Protein AF-A0A2K3M3D6-F1 (afdb_monomer_lite)

Organism: Trifolium pratense (NCBI:txid57577)

pLDDT: mean 94.28, std 6.93, range [53.56, 98.62]

Radius of gyration: 17.88 Å; chains: 1; bounding box: 56×27×47 Å

Foldseek 3Di:
DVVVPDDDDDPPPPPDCALQPVAPQRNDNPVVVVVVCVVCVVVVPDDPPPDGDHDDPDVVVVVVVVLVVPFDPPDPDGDDDDDDPPDDD

Secondary structure (DSSP, 8-state):
-GGGG-----TTTT-SS-S-TTSSSTTS-HHHHHHHHHHHHHHTSS--TT------SSHHHHHHHHHHHHS-TT-SSPPP---PSS---

InterPro domains:
  IPR006948 Alliinase, C-terminal [PF04864] (2-89)
  IPR015421 Pyridoxal phosphate-dependent transferase, major domain [G3DSA:3.40.640.10] (16-89)
  IPR015424 Pyridoxal phosphate-dependent transferase [SSF53383] (3-89)

Structure (mmCIF, N/CA/C/O backbone):
data_AF-A0A2K3M3D6-F1
#
_entry.id   AF-A0A2K3M3D6-F1
#
loop_
_atom_site.group_PDB
_atom_site.id
_atom_site.type_symbol
_atom_site.label_atom_id
_atom_site.label_alt_id
_atom_site.label_comp_id
_atom_site.label_asym_id
_atom_site.label_entity_id
_atom_site.label_seq_id
_atom_site.pdbx_PDB_ins_code
_atom_site.Cartn_x
_atom_site.Cartn_y
_atom_site.Cartn_z
_atom_site.occupancy
_atom_site.B_iso_or_equiv
_atom_site.auth_seq_id
_atom_site.auth_comp_id
_atom_site.auth_asym_id
_atom_site.auth_atom_id
_atom_site.pdbx_PDB_model_num
ATOM 1 N N . MET A 1 1 ? -30.257 4.250 6.576 1.00 53.56 1 MET A N 1
ATOM 2 C CA . MET A 1 1 ? -29.053 3.776 5.848 1.00 53.56 1 MET A CA 1
ATOM 3 C C . MET A 1 1 ? -27.81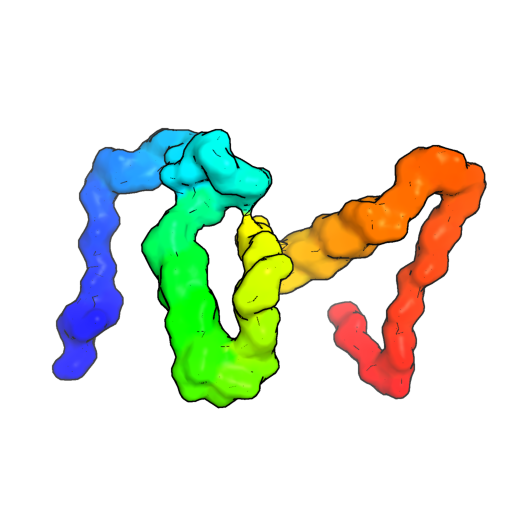2 4.624 6.154 1.00 53.56 1 MET A C 1
ATOM 5 O O . MET A 1 1 ? -26.726 4.093 5.989 1.00 53.56 1 MET A O 1
ATOM 9 N N . GLY A 1 2 ? -27.952 5.869 6.645 1.00 62.19 2 GLY A N 1
ATOM 10 C CA . GLY A 1 2 ? -26.823 6.764 6.960 1.00 62.19 2 GLY A CA 1
ATOM 11 C C . GLY A 1 2 ? -25.948 6.367 8.158 1.00 62.19 2 GLY A C 1
ATOM 12 O O . GLY A 1 2 ? -24.750 6.599 8.110 1.00 62.19 2 GLY A O 1
ATOM 13 N N . ASP A 1 3 ? -26.490 5.689 9.177 1.00 72.75 3 ASP A N 1
ATOM 14 C CA . ASP A 1 3 ? -25.711 5.397 10.400 1.00 72.75 3 ASP A CA 1
ATOM 15 C C . ASP A 1 3 ? -24.695 4.253 10.251 1.00 72.75 3 ASP A C 1
ATOM 17 O O . ASP A 1 3 ? -23.809 4.092 11.086 1.00 72.75 3 ASP A O 1
ATOM 21 N N . LYS A 1 4 ? -24.799 3.439 9.190 1.00 80.19 4 LYS A N 1
ATOM 22 C CA . LYS A 1 4 ? -23.950 2.246 9.002 1.00 80.19 4 LYS A CA 1
ATOM 23 C C . LYS A 1 4 ? -22.483 2.575 8.700 1.00 80.19 4 LYS A C 1
ATOM 25 O O . LYS A 1 4 ? -21.648 1.681 8.770 1.00 80.19 4 LYS A O 1
ATOM 30 N N . THR A 1 5 ? -22.183 3.822 8.342 1.00 86.81 5 THR A N 1
ATOM 31 C CA . THR A 1 5 ? -20.831 4.302 8.014 1.00 86.81 5 THR A CA 1
ATOM 32 C C . THR A 1 5 ? -20.353 5.394 8.965 1.00 86.81 5 THR A C 1
ATOM 34 O O . THR A 1 5 ? -19.353 6.051 8.689 1.00 86.81 5 THR A O 1
ATOM 37 N N . THR A 1 6 ? -21.066 5.625 10.070 1.00 93.00 6 THR A N 1
ATOM 38 C CA . THR A 1 6 ? -20.629 6.572 11.095 1.00 93.00 6 THR A CA 1
ATOM 39 C C . THR A 1 6 ? -19.412 6.006 11.817 1.00 93.00 6 THR A C 1
ATOM 41 O O . THR A 1 6 ? -19.454 4.894 12.339 1.00 93.00 6 THR A O 1
ATOM 44 N N . ILE A 1 7 ? -18.332 6.785 11.862 1.00 91.19 7 ILE A N 1
ATOM 45 C CA . ILE A 1 7 ? -17.104 6.440 12.580 1.00 91.19 7 ILE A CA 1
ATOM 46 C C . ILE A 1 7 ? -16.938 7.428 13.733 1.00 91.19 7 ILE A C 1
ATOM 48 O O . ILE A 1 7 ? -17.022 8.639 13.535 1.00 91.19 7 ILE A O 1
ATOM 52 N N . ILE A 1 8 ? -16.692 6.907 14.935 1.00 94.50 8 ILE A N 1
ATOM 53 C CA . ILE A 1 8 ? -16.329 7.693 16.116 1.00 94.50 8 ILE A CA 1
ATOM 54 C C . ILE A 1 8 ? -14.859 7.410 16.409 1.00 94.50 8 ILE A C 1
ATOM 56 O O . ILE A 1 8 ? -14.490 6.256 16.609 1.00 94.50 8 ILE A O 1
ATOM 60 N N . ILE A 1 9 ? -14.038 8.458 16.441 1.00 95.56 9 ILE A N 1
ATOM 61 C CA . ILE A 1 9 ? -12.616 8.380 16.787 1.00 95.56 9 ILE A CA 1
ATOM 62 C C . ILE A 1 9 ? -12.443 9.073 18.146 1.00 95.56 9 ILE A C 1
ATOM 64 O O . ILE A 1 9 ? -12.551 10.299 18.216 1.00 95.56 9 ILE A O 1
ATOM 68 N N . PRO A 1 10 ? -12.233 8.326 19.244 1.00 96.69 10 PRO A N 1
ATOM 69 C CA . PRO A 1 10 ? -11.937 8.908 20.547 1.00 96.69 10 PRO A CA 1
ATOM 70 C C . PRO A 1 10 ? -10.632 9.709 20.528 1.00 96.69 10 PRO A C 1
ATOM 72 O O . PRO A 1 10 ? -9.701 9.366 19.804 1.00 96.69 10 PRO A O 1
ATOM 75 N N . GLY A 1 11 ? -10.518 10.727 21.386 1.00 97.94 11 GLY A N 1
ATOM 76 C CA . GLY A 1 11 ? -9.344 11.616 21.412 1.00 97.94 11 GLY A CA 1
ATOM 77 C C . GLY A 1 11 ? -8.011 10.935 21.753 1.00 97.94 11 GLY A C 1
ATOM 78 O O . GLY A 1 11 ? -6.959 11.509 21.505 1.00 97.94 11 GLY A O 1
ATOM 79 N N . TRP A 1 12 ? -8.048 9.721 22.305 1.00 96.44 12 TRP A N 1
ATOM 80 C CA . TRP A 1 12 ? -6.863 8.913 22.614 1.00 96.44 12 TRP A CA 1
ATOM 81 C C . TRP A 1 12 ? -6.531 7.864 21.544 1.00 96.44 12 TRP A C 1
ATOM 83 O O . TRP A 1 12 ? -5.508 7.184 21.643 1.00 96.44 12 TRP A O 1
ATOM 93 N N . GLN A 1 13 ? -7.399 7.674 20.547 1.00 95.62 13 GLN A N 1
ATOM 94 C CA . GLN A 1 13 ? -7.191 6.662 19.519 1.00 95.62 13 GLN A CA 1
ATOM 95 C C . GLN A 1 13 ? -6.028 7.064 18.606 1.00 95.62 13 GLN A C 1
ATOM 97 O O . GLN A 1 13 ? -5.921 8.216 18.196 1.00 95.62 13 GLN A O 1
ATOM 102 N N . SER A 1 14 ? -5.165 6.095 18.284 1.00 94.19 14 SER A N 1
ATOM 103 C CA . SER A 1 14 ? -4.050 6.258 17.338 1.00 94.19 14 SER A CA 1
ATOM 104 C C . SER A 1 14 ? -3.053 7.373 17.701 1.00 94.19 14 SER A C 1
ATOM 106 O O . SER A 1 14 ? -2.418 7.950 16.825 1.00 94.19 14 SER A O 1
ATOM 108 N N . MET A 1 15 ? -2.880 7.672 18.996 1.00 96.62 15 MET A N 1
ATOM 109 C CA . MET A 1 15 ? -1.838 8.604 19.464 1.00 96.62 15 MET A CA 1
ATOM 110 C C . MET A 1 15 ? -0.421 8.004 19.432 1.00 96.62 15 MET A C 1
ATOM 112 O O . MET A 1 15 ? 0.565 8.737 19.463 1.00 96.62 15 MET A O 1
ATOM 116 N N . SER A 1 16 ? -0.310 6.674 19.415 1.00 96.56 16 SER A N 1
ATOM 117 C CA . SER A 1 16 ? 0.963 5.964 19.264 1.00 96.56 16 SER A CA 1
ATOM 118 C C . SER A 1 16 ? 1.465 6.066 17.823 1.00 96.56 16 SER A C 1
ATOM 120 O O . SER A 1 16 ? 0.673 5.989 16.890 1.00 96.56 16 SER A O 1
ATOM 122 N N . TYR A 1 17 ? 2.785 6.148 17.635 1.00 96.12 17 TYR A N 1
ATOM 123 C CA . TYR A 1 17 ? 3.398 5.986 16.310 1.00 96.12 17 TYR A CA 1
ATOM 124 C C . TYR A 1 17 ? 3.272 4.556 15.764 1.00 96.12 17 TYR A C 1
ATOM 126 O O . TYR A 1 17 ? 3.304 4.358 14.553 1.00 96.12 17 TYR A O 1
ATOM 134 N N . PHE A 1 18 ? 3.167 3.562 16.647 1.00 96.94 18 PHE A N 1
ATOM 135 C CA . PHE A 1 18 ? 3.079 2.152 16.277 1.00 96.94 18 PHE A CA 1
ATOM 136 C C . PHE A 1 18 ? 1.631 1.675 16.284 1.00 96.94 18 PHE A C 1
ATOM 138 O O . PHE A 1 18 ? 0.943 1.850 17.296 1.00 96.94 18 PHE A O 1
ATOM 145 N N . SER A 1 19 ? 1.235 1.000 15.205 1.00 96.75 19 SER A N 1
ATOM 146 C CA . SER A 1 19 ? -0.015 0.239 15.113 1.00 96.75 19 SER A CA 1
ATOM 147 C C . SER A 1 19 ? 0.209 -1.217 15.533 1.00 96.75 19 SER A C 1
ATOM 149 O O . SER A 1 19 ? -0.516 -1.741 16.374 1.00 96.75 19 SER A O 1
ATOM 151 N N . ASP A 1 20 ? 1.260 -1.852 15.004 1.00 95.69 20 ASP A N 1
ATOM 152 C CA . ASP A 1 20 ? 1.695 -3.199 15.385 1.00 95.69 20 ASP A CA 1
ATOM 153 C C . ASP A 1 20 ? 3.230 -3.306 15.322 1.00 95.69 20 ASP A C 1
ATOM 155 O O . ASP A 1 20 ? 3.793 -3.514 14.245 1.00 95.69 20 ASP A O 1
ATOM 159 N N . PRO A 1 21 ? 3.935 -3.211 16.463 1.00 94.12 21 PRO A N 1
ATOM 160 C CA . PRO A 1 21 ? 5.394 -3.308 16.513 1.00 94.12 21 PRO A CA 1
ATOM 161 C C . PRO A 1 21 ? 5.973 -4.642 16.018 1.00 94.12 21 PRO A C 1
ATOM 163 O O . PRO A 1 21 ? 7.180 -4.735 15.811 1.00 94.12 21 PRO A O 1
ATOM 166 N N . THR A 1 22 ? 5.151 -5.686 15.873 1.00 93.44 22 THR A N 1
ATOM 167 C CA . THR A 1 22 ? 5.588 -7.022 15.438 1.00 93.44 22 THR A CA 1
ATOM 168 C C . THR A 1 22 ? 5.503 -7.217 13.923 1.00 93.44 22 THR A C 1
ATOM 170 O O . THR A 1 22 ? 6.097 -8.152 13.382 1.00 93.44 22 THR A O 1
ATOM 173 N N . SER A 1 23 ? 4.796 -6.324 13.226 1.00 93.25 23 SER A N 1
ATOM 174 C CA . SER A 1 23 ? 4.634 -6.346 11.775 1.00 93.25 23 SER A CA 1
ATOM 175 C C . SER A 1 23 ? 5.832 -5.717 11.060 1.00 93.25 23 SER A C 1
ATOM 177 O O . SER A 1 23 ? 6.409 -4.731 11.515 1.00 93.25 23 SER A O 1
ATOM 179 N N . ILE A 1 24 ? 6.155 -6.231 9.866 1.00 93.50 24 ILE A N 1
ATOM 180 C CA . ILE A 1 24 ? 7.131 -5.600 8.956 1.00 93.50 24 ILE A CA 1
ATOM 181 C C . ILE A 1 24 ? 6.701 -4.164 8.620 1.00 93.50 24 ILE A C 1
ATOM 183 O O . ILE A 1 24 ? 7.526 -3.254 8.560 1.00 93.50 24 ILE A O 1
ATOM 187 N N . CYS A 1 25 ? 5.399 -3.955 8.420 1.00 96.69 25 CYS A N 1
ATOM 188 C CA . CYS A 1 25 ? 4.805 -2.635 8.261 1.00 96.69 25 CYS A CA 1
ATOM 189 C C . CYS A 1 25 ? 4.188 -2.234 9.606 1.00 96.69 25 CYS A C 1
ATOM 191 O O . CYS A 1 25 ? 2.998 -2.423 9.834 1.00 96.69 25 CYS A O 1
ATOM 193 N N . TRP A 1 26 ? 5.012 -1.737 10.529 1.00 97.19 26 TRP A N 1
ATOM 194 C CA . TRP A 1 26 ? 4.615 -1.476 11.922 1.00 97.19 26 TRP A CA 1
ATOM 195 C C . TRP A 1 26 ? 3.604 -0.333 12.104 1.00 97.19 26 TRP A C 1
ATOM 197 O O . TRP A 1 26 ? 2.984 -0.198 13.159 1.00 97.19 26 TRP A O 1
ATOM 207 N N . PHE A 1 27 ? 3.428 0.483 11.067 1.00 96.94 27 PHE A N 1
ATOM 208 C CA . PHE A 1 27 ? 2.440 1.561 10.969 1.00 96.94 27 PHE A CA 1
ATOM 209 C C . PHE A 1 27 ? 1.168 1.139 10.207 1.00 96.94 27 PHE A C 1
ATOM 211 O O . PHE A 1 27 ? 0.354 1.983 9.834 1.00 96.94 27 PHE A O 1
ATOM 218 N N . LEU A 1 28 ? 1.002 -0.157 9.916 1.00 97.50 28 LEU A N 1
ATOM 219 C CA . LEU A 1 28 ? -0.225 -0.709 9.347 1.00 97.50 28 LEU A CA 1
ATOM 220 C C . LEU A 1 28 ? -1.205 -1.069 10.463 1.00 97.50 28 LEU A C 1
ATOM 222 O O . LEU A 1 28 ? -0.939 -1.962 11.263 1.00 97.50 28 LEU A O 1
ATOM 226 N N . GLU A 1 29 ? -2.371 -0.428 10.462 1.00 96.88 29 GLU A N 1
ATOM 227 C CA . GLU A 1 29 ? -3.485 -0.792 11.339 1.00 96.88 29 GLU A CA 1
ATOM 228 C C . GLU A 1 29 ? -3.950 -2.245 11.088 1.00 96.88 29 GLU A C 1
ATOM 230 O O . GLU A 1 29 ? -4.373 -2.569 9.970 1.00 96.88 29 GLU A O 1
ATOM 235 N N . PRO A 1 30 ? -3.928 -3.133 12.103 1.00 95.38 30 PRO A N 1
ATOM 236 C CA . PRO A 1 30 ? -4.261 -4.549 11.924 1.00 95.38 30 PRO A CA 1
ATOM 237 C C . PRO A 1 30 ? -5.674 -4.800 11.389 1.00 95.38 30 PRO A C 1
ATOM 239 O O . PRO A 1 30 ? -5.874 -5.675 10.547 1.00 95.38 30 PRO A O 1
ATOM 242 N N . GLU A 1 31 ? -6.663 -4.025 11.845 1.00 95.31 31 GLU A N 1
ATOM 243 C CA . GLU A 1 31 ? -8.045 -4.150 11.363 1.00 95.31 31 GLU A CA 1
ATOM 244 C C . GLU A 1 31 ? -8.170 -3.747 9.891 1.00 95.31 31 GLU A C 1
ATOM 246 O O . GLU A 1 31 ? -8.869 -4.406 9.122 1.00 95.31 31 GLU A O 1
ATOM 251 N N . PHE A 1 32 ? -7.418 -2.732 9.452 1.00 96.31 32 PHE A N 1
ATOM 252 C CA . PHE A 1 32 ? -7.387 -2.358 8.041 1.00 96.31 32 PHE A CA 1
ATOM 253 C C . PHE A 1 32 ? -6.788 -3.477 7.179 1.00 96.31 32 PHE A C 1
ATOM 255 O O . PHE A 1 32 ? -7.355 -3.827 6.144 1.00 96.31 32 PHE A O 1
ATOM 262 N N . ALA A 1 33 ? -5.696 -4.104 7.627 1.00 96.56 33 ALA A N 1
ATOM 263 C CA . ALA A 1 33 ? -5.093 -5.236 6.924 1.00 96.56 33 ALA A CA 1
ATOM 264 C C . ALA A 1 33 ? -6.073 -6.415 6.762 1.00 96.56 33 ALA A C 1
ATOM 266 O O . ALA A 1 33 ? -6.176 -6.991 5.675 1.00 96.56 33 ALA A O 1
ATOM 267 N N . LYS A 1 34 ? -6.834 -6.745 7.817 1.00 96.94 34 LYS A N 1
ATOM 268 C CA . LYS A 1 34 ? -7.872 -7.790 7.773 1.00 96.94 34 LYS A CA 1
ATOM 269 C C . LYS A 1 34 ? -8.949 -7.474 6.737 1.00 96.94 34 LYS A C 1
ATOM 271 O O . LYS A 1 34 ? -9.307 -8.347 5.946 1.00 96.94 34 LYS A O 1
ATOM 276 N N . GLU A 1 35 ? -9.431 -6.234 6.702 1.00 97.69 35 GLU A N 1
ATOM 277 C CA . GLU A 1 35 ? -10.470 -5.818 5.758 1.00 97.69 35 GLU A CA 1
ATOM 278 C C . GLU A 1 35 ? -9.978 -5.783 4.306 1.00 97.69 35 GLU A C 1
ATOM 280 O O . GLU A 1 35 ? -10.714 -6.196 3.410 1.00 97.69 35 GLU A O 1
ATOM 285 N N . VAL A 1 36 ? -8.722 -5.395 4.058 1.00 97.56 36 VAL A N 1
ATOM 286 C CA . VAL A 1 36 ? -8.095 -5.486 2.726 1.00 97.56 36 VAL A CA 1
ATOM 287 C C . VAL A 1 36 ? -8.051 -6.940 2.243 1.00 97.56 36 VAL A C 1
ATOM 289 O O . VAL A 1 36 ? -8.464 -7.232 1.118 1.00 97.56 36 VAL A O 1
ATOM 292 N N . VAL A 1 37 ? -7.617 -7.875 3.096 1.00 98.12 37 VAL A N 1
ATOM 293 C CA . VAL A 1 37 ? -7.609 -9.313 2.772 1.00 98.12 37 VAL A CA 1
ATOM 294 C C . VAL A 1 37 ? -9.023 -9.822 2.502 1.00 98.12 37 VAL A C 1
ATOM 296 O O . VAL A 1 37 ? -9.253 -10.498 1.497 1.00 98.12 37 VAL A O 1
ATOM 299 N N . ARG A 1 38 ? -9.986 -9.474 3.364 1.00 98.19 38 ARG A N 1
ATOM 300 C CA . ARG A 1 38 ? -11.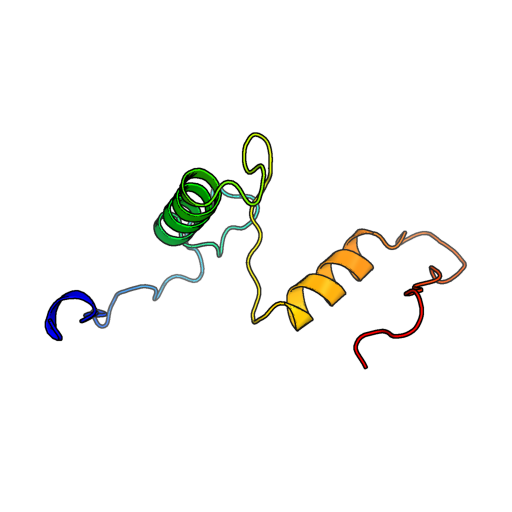390 -9.870 3.203 1.00 98.19 38 ARG A CA 1
ATOM 301 C C . ARG A 1 38 ? -11.965 -9.356 1.886 1.00 98.19 38 ARG A C 1
ATOM 303 O O . ARG A 1 38 ? -12.616 -10.124 1.182 1.00 98.19 38 ARG A O 1
ATOM 310 N N . LEU A 1 39 ? -11.710 -8.095 1.539 1.00 98.31 39 LEU A N 1
ATOM 311 C CA . LEU A 1 39 ? -12.179 -7.485 0.298 1.00 98.31 39 LEU A CA 1
ATOM 312 C C . LEU A 1 39 ? -11.657 -8.245 -0.926 1.00 98.31 39 LEU A C 1
ATOM 314 O O . LEU A 1 39 ? -12.452 -8.653 -1.770 1.00 98.31 39 LEU A O 1
ATOM 318 N N . HIS A 1 40 ? -10.346 -8.485 -1.000 1.00 98.56 40 HIS A N 1
ATOM 319 C CA . HIS A 1 40 ? -9.748 -9.220 -2.117 1.00 98.56 40 HIS A CA 1
ATOM 320 C C . HIS A 1 40 ? -10.245 -10.665 -2.214 1.00 98.56 40 HIS A C 1
ATOM 322 O O . HIS A 1 40 ? -10.475 -11.145 -3.321 1.00 98.56 40 HIS A O 1
ATOM 328 N N . ASN A 1 41 ? -10.488 -11.333 -1.083 1.00 97.75 41 ASN A N 1
ATOM 329 C CA . ASN A 1 41 ? -11.047 -12.687 -1.064 1.00 97.75 41 ASN A CA 1
ATOM 330 C C . ASN A 1 41 ? -12.502 -12.727 -1.556 1.00 97.75 41 ASN A C 1
ATOM 332 O O . ASN A 1 41 ? -12.874 -13.646 -2.278 1.00 97.75 41 ASN A O 1
ATOM 336 N N . VAL A 1 42 ? -13.323 -11.741 -1.177 1.00 98.44 42 VAL A N 1
ATOM 337 C CA . VAL A 1 42 ? -14.733 -11.663 -1.598 1.00 98.44 42 VAL A CA 1
ATOM 338 C C . VAL A 1 42 ? -14.854 -11.308 -3.079 1.00 98.44 42 VAL A C 1
ATOM 340 O O . VAL A 1 42 ? -15.687 -11.878 -3.776 1.00 98.44 42 VAL A O 1
ATOM 343 N N . VAL A 1 43 ? -14.040 -10.368 -3.568 1.00 98.62 43 VAL A N 1
ATOM 344 C CA . VAL A 1 43 ? -14.073 -9.931 -4.974 1.00 98.62 43 VAL A CA 1
ATOM 345 C C . VAL A 1 43 ? -13.349 -10.925 -5.889 1.00 98.62 43 VAL A C 1
ATOM 347 O O . VAL A 1 43 ? -13.695 -11.044 -7.061 1.00 98.62 43 VAL A O 1
ATOM 350 N N . GLY A 1 44 ? -12.344 -11.637 -5.374 1.00 98.12 44 GLY A N 1
ATOM 351 C CA . GLY A 1 44 ? -11.541 -12.586 -6.146 1.00 98.12 44 GLY 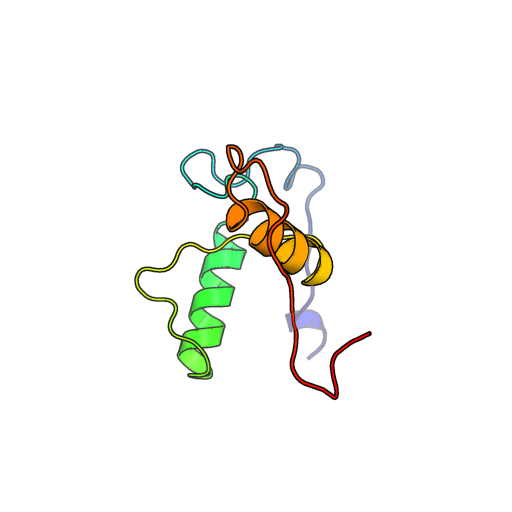A CA 1
ATOM 352 C C . GLY A 1 44 ? -10.592 -11.922 -7.149 1.00 98.12 44 GLY A C 1
ATOM 353 O O . GLY A 1 44 ? -10.201 -12.553 -8.126 1.00 98.12 44 GLY A O 1
ATOM 354 N N . ASN A 1 45 ? -10.226 -10.651 -6.942 1.00 98.25 45 ASN A N 1
ATOM 355 C CA . ASN A 1 45 ? -9.385 -9.890 -7.876 1.00 98.25 45 ASN A CA 1
ATOM 356 C C . ASN A 1 45 ? -7.879 -9.930 -7.562 1.00 98.25 45 ASN A C 1
ATOM 358 O O . ASN A 1 45 ? -7.089 -9.468 -8.382 1.00 98.25 45 ASN A O 1
ATOM 362 N N . ALA A 1 46 ? -7.465 -10.442 -6.399 1.00 98.00 46 ALA A N 1
ATOM 363 C CA . ALA A 1 46 ? -6.054 -10.564 -6.035 1.00 98.00 46 ALA A CA 1
ATOM 364 C C . ALA A 1 46 ? -5.809 -11.723 -5.057 1.00 98.00 46 ALA A C 1
ATOM 366 O O . ALA A 1 46 ? -6.642 -12.012 -4.200 1.00 98.00 46 ALA A O 1
ATOM 367 N N . VAL A 1 47 ? -4.633 -12.354 -5.152 1.00 98.00 47 VAL A N 1
ATOM 368 C CA . VAL A 1 47 ? -4.182 -13.390 -4.208 1.00 98.00 47 VAL A CA 1
ATOM 369 C C . VAL A 1 47 ? -3.403 -12.738 -3.069 1.00 98.00 47 VAL A C 1
ATOM 371 O O . VAL A 1 47 ? -2.316 -12.202 -3.281 1.00 98.00 47 VAL A O 1
ATOM 374 N N . THR A 1 48 ? -3.940 -12.822 -1.854 1.00 97.25 48 THR A N 1
ATOM 375 C CA . THR A 1 48 ? -3.344 -12.231 -0.641 1.00 97.25 48 THR A CA 1
ATOM 376 C C . THR A 1 48 ? -2.561 -13.236 0.207 1.00 97.25 48 THR A C 1
ATOM 378 O O . THR A 1 48 ? -1.719 -12.845 1.014 1.00 97.25 48 THR A O 1
ATOM 381 N N . GLN A 1 49 ? -2.783 -14.539 0.013 1.00 96.19 49 GLN A N 1
ATOM 382 C CA . GLN A 1 49 ? -2.103 -15.590 0.770 1.00 96.19 49 GLN A CA 1
ATOM 383 C C . GLN A 1 49 ? -0.583 -15.560 0.538 1.00 96.19 49 GLN A C 1
ATOM 385 O O . GLN A 1 49 ? -0.115 -15.541 -0.600 1.00 96.19 49 GLN A O 1
ATOM 390 N N . GLY A 1 50 ? 0.189 -15.576 1.630 1.00 95.19 50 GLY A N 1
ATOM 391 C CA . GLY A 1 50 ? 1.655 -15.569 1.580 1.00 95.19 50 GLY A CA 1
ATOM 392 C C . GLY A 1 50 ? 2.267 -14.242 1.115 1.00 95.19 50 GLY A C 1
ATOM 393 O O . GLY A 1 50 ? 3.424 -14.222 0.699 1.00 95.19 50 GLY A O 1
ATOM 394 N N . ARG A 1 51 ? 1.505 -13.140 1.143 1.00 95.38 51 ARG A N 1
ATOM 395 C CA . ARG A 1 51 ? 1.977 -11.797 0.780 1.00 95.38 51 ARG A CA 1
ATOM 396 C C . ARG A 1 51 ? 2.041 -10.894 2.010 1.00 95.38 51 ARG A C 1
ATOM 398 O O . ARG A 1 51 ? 1.162 -10.946 2.866 1.00 95.38 51 ARG A O 1
ATOM 405 N N . HIS A 1 52 ? 3.059 -10.039 2.069 1.00 95.06 52 HIS A N 1
ATOM 406 C CA . HIS A 1 52 ? 3.088 -8.925 3.014 1.00 95.06 52 HIS A CA 1
ATOM 407 C C . HIS A 1 52 ? 2.250 -7.765 2.475 1.00 95.06 52 HIS A C 1
ATOM 409 O O . HIS A 1 52 ? 2.247 -7.507 1.271 1.00 95.06 52 HIS A O 1
ATOM 415 N N . ILE A 1 53 ? 1.561 -7.061 3.371 1.00 96.19 53 ILE A N 1
ATOM 416 C CA . ILE A 1 53 ? 0.819 -5.842 3.047 1.00 96.19 53 ILE A CA 1
ATOM 417 C C . ILE A 1 53 ? 1.632 -4.656 3.557 1.00 96.19 53 ILE A C 1
ATOM 419 O O . ILE A 1 53 ? 2.040 -4.629 4.717 1.00 96.19 53 ILE A O 1
ATOM 423 N N . VAL A 1 54 ? 1.863 -3.684 2.678 1.00 97.44 54 VAL A N 1
ATOM 424 C CA . VAL A 1 54 ? 2.494 -2.401 2.999 1.00 97.44 54 VAL A CA 1
ATOM 425 C C . VAL A 1 54 ? 1.521 -1.300 2.606 1.00 97.44 54 VAL A C 1
ATOM 427 O O . VAL A 1 54 ? 0.943 -1.347 1.519 1.00 97.44 54 VAL A O 1
ATOM 430 N N . VAL A 1 55 ? 1.334 -0.319 3.487 1.00 97.81 55 VAL A N 1
ATOM 431 C CA . VAL A 1 55 ? 0.490 0.852 3.222 1.00 97.81 55 VAL A CA 1
ATOM 432 C C . VAL A 1 55 ? 1.327 2.084 2.919 1.00 97.81 55 VAL A C 1
ATOM 434 O O . VAL A 1 55 ? 2.482 2.189 3.320 1.00 97.81 55 VAL A O 1
ATOM 437 N N . GLY A 1 56 ? 0.729 3.016 2.187 1.00 97.62 56 GLY A N 1
ATOM 438 C CA . GLY A 1 56 ? 1.318 4.306 1.870 1.00 97.62 56 GLY A CA 1
ATOM 439 C C . GLY A 1 56 ? 0.233 5.346 1.625 1.00 97.62 56 GLY A C 1
ATOM 440 O O . GLY A 1 56 ? -0.932 5.014 1.385 1.00 97.62 56 GLY A O 1
ATOM 441 N N . THR A 1 57 ? 0.621 6.612 1.676 1.00 98.25 57 THR A N 1
ATOM 442 C CA . THR A 1 57 ? -0.205 7.776 1.368 1.00 98.25 57 THR A CA 1
ATOM 443 C C . THR A 1 57 ? -0.456 7.837 -0.139 1.00 98.25 57 THR A C 1
ATOM 445 O O . THR A 1 57 ? 0.186 8.578 -0.883 1.00 98.25 57 THR A O 1
ATOM 448 N N . GLY A 1 58 ? -1.394 7.005 -0.590 1.00 97.62 58 GLY A N 1
ATOM 449 C CA . GLY A 1 58 ? -1.745 6.828 -1.995 1.00 97.62 58 GLY A CA 1
ATOM 450 C C . GLY A 1 58 ? -0.800 5.892 -2.754 1.0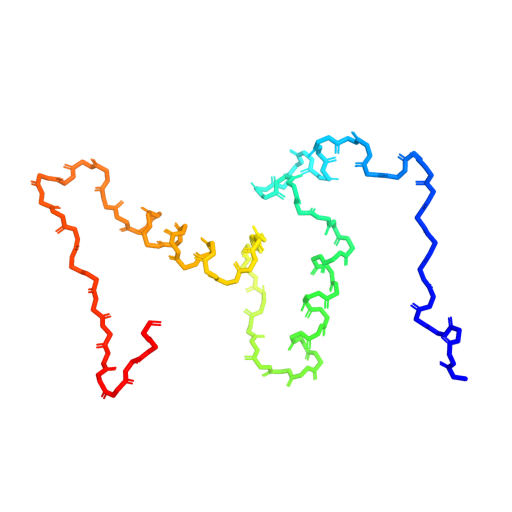0 97.62 58 GLY A C 1
ATOM 451 O O . GLY A 1 58 ? 0.338 5.631 -2.356 1.00 97.62 58 GLY A O 1
ATOM 452 N N . SER A 1 59 ? -1.273 5.400 -3.901 1.00 97.56 59 SER A N 1
ATOM 453 C CA . SER A 1 59 ? -0.481 4.537 -4.788 1.00 97.56 59 SER A CA 1
ATOM 454 C C . SER A 1 59 ? 0.765 5.236 -5.336 1.00 97.56 59 SER A C 1
ATOM 456 O O . SER A 1 59 ? 1.756 4.563 -5.603 1.00 97.56 59 SER A O 1
ATOM 458 N N . SER A 1 60 ? 0.761 6.570 -5.434 1.00 97.56 60 SER A N 1
ATOM 459 C CA . SER A 1 60 ? 1.928 7.359 -5.845 1.00 97.56 60 SER A CA 1
ATOM 460 C C . SER A 1 60 ? 3.118 7.194 -4.897 1.00 97.56 60 SER A C 1
ATOM 462 O O . SER A 1 60 ? 4.253 7.105 -5.354 1.00 97.56 60 SER A O 1
ATOM 464 N N . GLN A 1 61 ? 2.889 7.102 -3.581 1.00 98.31 61 GLN A N 1
ATOM 465 C CA . GLN A 1 61 ? 3.983 6.806 -2.653 1.00 98.31 61 GLN A CA 1
ATOM 466 C C . GLN A 1 61 ? 4.467 5.361 -2.832 1.00 98.31 61 GLN A C 1
ATOM 468 O O . GLN A 1 61 ? 5.670 5.109 -2.865 1.00 98.31 61 GLN A O 1
ATOM 473 N N . LEU A 1 62 ? 3.533 4.417 -2.977 1.00 98.25 62 LEU A N 1
ATOM 474 C CA . LEU A 1 62 ? 3.843 2.991 -3.079 1.00 98.25 62 LEU A CA 1
ATOM 475 C C . LEU A 1 62 ? 4.609 2.636 -4.358 1.00 98.25 62 LEU A C 1
ATOM 477 O O . LEU A 1 62 ? 5.526 1.823 -4.291 1.00 98.25 62 LEU A O 1
ATOM 481 N N . ILE A 1 63 ? 4.288 3.248 -5.504 1.00 97.56 63 ILE A N 1
ATOM 482 C CA . ILE A 1 63 ? 5.029 2.995 -6.747 1.00 97.56 63 ILE A CA 1
ATOM 483 C C . ILE A 1 63 ? 6.476 3.481 -6.631 1.00 97.56 63 ILE A C 1
ATOM 485 O O . ILE A 1 63 ? 7.388 2.750 -6.999 1.00 97.56 63 ILE A O 1
ATOM 489 N N . LEU A 1 64 ? 6.713 4.654 -6.036 1.00 97.00 64 LEU A N 1
ATOM 490 C CA . LEU A 1 64 ? 8.069 5.157 -5.803 1.00 97.00 64 LEU A CA 1
ATOM 491 C C . LEU A 1 64 ? 8.829 4.291 -4.791 1.00 97.00 64 LEU A C 1
ATOM 493 O O . LEU A 1 64 ? 9.993 3.972 -5.020 1.00 97.00 64 LEU A O 1
ATOM 497 N N . ALA A 1 65 ? 8.168 3.856 -3.714 1.00 97.56 65 ALA A N 1
ATOM 498 C CA . ALA A 1 65 ? 8.756 2.943 -2.738 1.00 97.56 65 ALA A CA 1
ATOM 499 C C . ALA A 1 65 ? 9.129 1.591 -3.369 1.00 97.56 65 ALA A C 1
ATOM 501 O O . ALA A 1 65 ? 10.209 1.071 -3.102 1.00 97.56 65 ALA A O 1
ATOM 502 N N . ALA A 1 66 ? 8.277 1.046 -4.243 1.00 97.19 66 ALA A N 1
ATOM 503 C CA . ALA A 1 66 ? 8.554 -0.190 -4.967 1.00 97.19 66 ALA A CA 1
ATOM 504 C C . ALA A 1 66 ? 9.734 -0.034 -5.938 1.00 97.19 66 ALA A C 1
ATOM 506 O O . ALA A 1 66 ? 10.616 -0.888 -5.961 1.00 97.19 66 ALA A O 1
ATOM 507 N N . LEU A 1 67 ? 9.789 1.064 -6.701 1.00 95.75 67 LEU A N 1
ATOM 508 C CA . LEU A 1 67 ? 10.916 1.353 -7.595 1.00 95.75 67 LEU A CA 1
ATOM 509 C C . LEU A 1 67 ? 12.226 1.504 -6.818 1.00 95.75 67 LEU A C 1
ATOM 511 O O . LEU A 1 67 ? 13.244 0.949 -7.225 1.00 95.75 67 LEU A O 1
ATOM 515 N N . TYR A 1 68 ? 12.192 2.204 -5.684 1.00 94.75 68 TYR A N 1
ATOM 516 C CA . TYR A 1 68 ? 13.345 2.334 -4.798 1.00 94.75 68 TYR A CA 1
ATOM 517 C C . TYR A 1 68 ? 13.792 0.971 -4.253 1.00 94.75 68 TYR A C 1
ATOM 519 O O . TYR A 1 68 ? 14.961 0.630 -4.372 1.00 94.75 68 TYR A O 1
ATOM 527 N N . ALA A 1 69 ? 12.866 0.161 -3.730 1.00 95.06 69 ALA A N 1
ATOM 528 C CA . ALA A 1 69 ? 13.170 -1.155 -3.166 1.00 95.06 69 ALA A CA 1
ATOM 529 C C . ALA A 1 69 ? 13.690 -2.170 -4.203 1.00 95.06 69 ALA A C 1
ATOM 531 O O . ALA A 1 69 ? 14.438 -3.078 -3.850 1.00 95.06 69 ALA A O 1
ATOM 532 N N . LEU A 1 70 ? 13.289 -2.037 -5.472 1.00 94.88 70 LEU A N 1
ATOM 533 C CA . LEU A 1 70 ? 13.771 -2.872 -6.580 1.00 94.88 70 LEU A CA 1
ATOM 534 C C . LEU A 1 70 ? 15.100 -2.382 -7.173 1.00 94.88 70 LEU A C 1
ATOM 536 O O . LEU A 1 70 ? 15.749 -3.122 -7.913 1.00 94.88 70 LEU A O 1
ATOM 540 N N . SER A 1 71 ? 15.500 -1.145 -6.882 1.00 93.62 71 SER A N 1
ATOM 541 C CA . SER A 1 71 ? 16.767 -0.589 -7.348 1.00 93.62 71 SER A CA 1
ATOM 542 C C . SER A 1 71 ? 17.924 -1.167 -6.532 1.00 93.62 71 SER A C 1
ATOM 544 O O . SER A 1 71 ? 17.870 -1.213 -5.307 1.00 93.62 71 SER A O 1
ATOM 546 N N . SER A 1 72 ? 19.002 -1.589 -7.198 1.00 87.25 72 SER A N 1
ATOM 547 C CA . SER A 1 72 ? 20.218 -2.019 -6.498 1.00 87.25 72 SER A CA 1
ATOM 548 C C . SER A 1 72 ? 20.932 -0.808 -5.895 1.00 87.25 72 SER A C 1
ATOM 550 O O . SER A 1 72 ? 21.255 0.135 -6.617 1.00 87.25 72 SER A O 1
ATOM 552 N N . HIS A 1 73 ? 21.1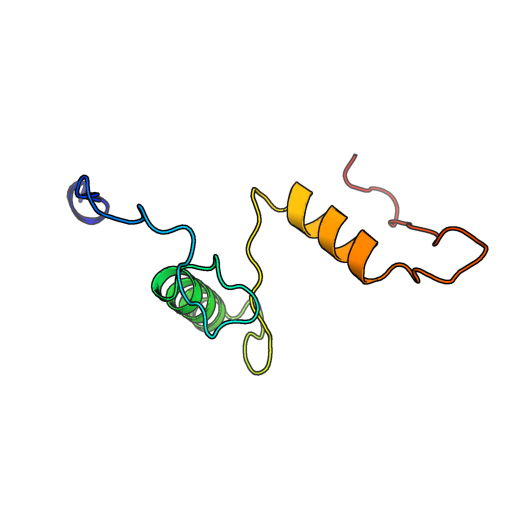96 -0.845 -4.588 1.00 84.75 73 HIS A N 1
ATOM 553 C CA . HIS A 1 73 ? 21.922 0.220 -3.887 1.00 84.75 73 HIS A CA 1
ATOM 554 C C . HIS A 1 73 ? 23.406 0.297 -4.267 1.00 84.75 73 HIS A C 1
ATOM 556 O O . HIS A 1 73 ? 23.982 1.379 -4.217 1.00 84.75 73 HIS A O 1
ATOM 562 N N . ASP A 1 74 ? 23.989 -0.822 -4.695 1.00 87.88 74 ASP A N 1
ATOM 563 C CA . ASP A 1 74 ? 25.423 -0.949 -4.987 1.00 87.88 74 ASP A CA 1
ATOM 564 C C . ASP A 1 74 ? 25.727 -0.910 -6.496 1.00 87.88 74 ASP A C 1
ATOM 566 O O . ASP A 1 74 ? 26.826 -1.247 -6.932 1.00 87.88 74 ASP A O 1
ATOM 570 N N . SER A 1 75 ? 24.742 -0.552 -7.323 1.00 87.12 75 SER A N 1
ATOM 571 C CA . SER A 1 75 ? 24.923 -0.470 -8.770 1.00 87.12 75 SER A CA 1
ATOM 572 C C . SER A 1 75 ? 25.557 0.859 -9.168 1.00 87.12 75 SER A C 1
ATOM 574 O O . SER A 1 75 ? 24.997 1.925 -8.924 1.00 87.12 75 SER A O 1
ATOM 576 N N . ASP A 1 76 ? 26.657 0.792 -9.916 1.00 87.88 76 ASP A N 1
ATOM 577 C CA . ASP A 1 76 ? 27.317 1.963 -10.512 1.00 87.88 76 ASP A CA 1
ATOM 578 C C . ASP A 1 76 ? 26.461 2.671 -11.584 1.00 87.88 76 ASP A C 1
ATOM 580 O O . ASP A 1 76 ? 26.817 3.741 -12.083 1.00 87.88 76 ASP A O 1
ATOM 584 N N . LYS A 1 77 ? 25.345 2.057 -11.998 1.00 91.56 77 LYS A N 1
ATOM 585 C CA . LYS A 1 77 ? 24.438 2.572 -13.031 1.00 91.56 77 LYS A CA 1
ATOM 586 C C . LYS A 1 77 ? 22.995 2.637 -12.522 1.00 91.56 77 LYS A C 1
ATOM 588 O O . LYS A 1 77 ? 22.563 1.719 -11.820 1.00 91.56 77 LYS A O 1
ATOM 593 N N . PRO A 1 78 ? 22.217 3.661 -12.918 1.00 91.06 78 PRO A N 1
ATOM 594 C CA . PRO A 1 78 ? 20.804 3.747 -12.566 1.00 91.06 78 PRO A CA 1
ATOM 595 C C . PRO A 1 78 ? 19.996 2.616 -13.217 1.00 91.06 78 PRO A C 1
ATOM 597 O O . PRO A 1 78 ? 20.300 2.176 -14.330 1.00 91.06 78 PRO A O 1
ATOM 600 N N . ILE A 1 79 ? 18.932 2.171 -12.543 1.00 94.00 79 ILE A N 1
ATOM 601 C CA . ILE A 1 79 ? 17.980 1.218 -13.118 1.00 94.00 79 ILE A CA 1
ATOM 602 C C . ILE A 1 79 ? 17.132 1.901 -14.198 1.00 94.00 79 ILE A C 1
ATOM 604 O O . ILE A 1 79 ? 16.711 3.049 -14.059 1.00 94.00 79 ILE A O 1
ATOM 608 N N . SER A 1 80 ? 16.863 1.184 -15.286 1.00 94.75 80 SER A N 1
ATOM 6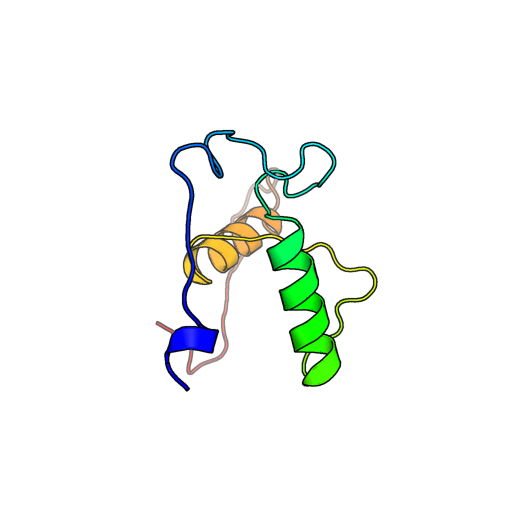09 C CA . SER A 1 80 ? 15.911 1.644 -16.297 1.00 94.75 80 SER A CA 1
ATOM 610 C C . SER A 1 80 ? 14.483 1.369 -15.830 1.00 94.75 80 SER A C 1
ATOM 612 O O . SER A 1 80 ? 14.106 0.214 -15.644 1.00 94.75 80 SER A O 1
ATOM 614 N N . VAL A 1 81 ? 13.684 2.425 -15.669 1.00 95.44 81 VAL A N 1
ATOM 615 C CA . VAL A 1 81 ? 12.248 2.339 -15.371 1.00 95.44 81 VAL A CA 1
ATOM 616 C C . VAL A 1 81 ? 11.477 2.671 -16.644 1.00 95.44 81 VAL A C 1
ATOM 618 O O . VAL A 1 81 ? 11.616 3.766 -17.184 1.00 95.44 81 VAL A O 1
ATOM 621 N N . VAL A 1 82 ? 10.689 1.721 -17.147 1.00 96.38 82 VAL A N 1
ATOM 622 C CA . VAL A 1 82 ? 9.950 1.854 -18.412 1.00 96.38 82 VAL A CA 1
ATOM 623 C C . VAL A 1 82 ? 8.498 1.414 -18.248 1.00 96.38 82 VAL A C 1
ATOM 625 O O . VAL A 1 82 ? 8.187 0.575 -17.406 1.00 96.38 82 VAL A O 1
ATOM 628 N N . SER A 1 83 ? 7.612 1.965 -19.077 1.00 97.25 83 SER A N 1
ATOM 629 C CA . SER A 1 83 ? 6.205 1.568 -19.176 1.00 97.25 83 SER A CA 1
ATOM 630 C C . SER A 1 83 ? 5.771 1.563 -20.641 1.00 97.25 83 SER A C 1
ATOM 632 O O . SER A 1 83 ? 6.232 2.390 -21.429 1.00 97.25 83 SER A O 1
ATOM 634 N N . ALA A 1 84 ? 4.913 0.617 -21.022 1.00 98.19 84 ALA A N 1
ATOM 635 C CA . ALA A 1 84 ? 4.420 0.513 -22.392 1.00 98.19 84 ALA A CA 1
ATOM 636 C C . ALA A 1 84 ? 3.476 1.681 -22.726 1.00 98.19 84 ALA A C 1
ATOM 638 O O . ALA A 1 84 ? 2.644 2.067 -21.910 1.00 98.19 84 ALA A O 1
ATOM 639 N N . VAL A 1 85 ? 3.598 2.239 -23.934 1.00 96.44 85 VAL A N 1
ATOM 640 C CA . VAL A 1 85 ? 2.725 3.325 -24.409 1.00 96.44 85 VAL A CA 1
ATOM 641 C C . VAL A 1 85 ? 1.347 2.794 -24.841 1.00 96.44 85 VAL A C 1
ATOM 643 O O . VAL A 1 85 ? 1.294 1.759 -25.510 1.00 96.44 85 VAL A O 1
ATOM 646 N N . PRO A 1 86 ? 0.237 3.503 -24.538 1.00 96.50 86 PRO A N 1
ATOM 647 C CA . PRO A 1 86 ? 0.152 4.721 -23.724 1.00 96.50 86 PRO A CA 1
ATOM 648 C C . PRO A 1 86 ? 0.241 4.421 -22.217 1.00 96.50 86 PRO A C 1
ATOM 650 O O . PRO A 1 86 ? -0.345 3.455 -21.735 1.00 96.50 86 PRO A O 1
ATOM 653 N N . TYR A 1 87 ? 0.941 5.279 -21.471 1.00 97.00 87 TYR A N 1
ATOM 654 C CA . TYR A 1 87 ? 1.167 5.120 -20.031 1.00 97.00 87 TYR A CA 1
ATOM 655 C C . TYR A 1 87 ? 0.571 6.273 -19.212 1.00 97.00 87 TYR A C 1
ATOM 657 O O . TYR A 1 87 ? 0.259 7.343 -19.735 1.00 97.00 87 TYR A O 1
ATOM 665 N N . TYR A 1 88 ? 0.431 6.043 -17.905 1.00 95.00 88 TYR A N 1
ATOM 666 C CA . TYR A 1 88 ? 0.045 7.065 -16.933 1.00 95.00 88 TYR A CA 1
ATOM 667 C C . TYR A 1 88 ? 1.146 8.132 -16.813 1.00 95.00 88 TYR A C 1
ATOM 669 O O . TYR A 1 88 ? 2.303 7.773 -16.586 1.00 95.00 88 TYR A O 1
ATOM 677 N N . SER A 1 89 ? 0.789 9.404 -17.033 1.00 88.56 89 SER A N 1
ATOM 678 C CA . SER A 1 89 ? 1.711 10.558 -17.011 1.00 88.56 89 SER A CA 1
ATOM 679 C C . SER A 1 89 ? 1.922 11.119 -15.612 1.00 88.56 89 SER A C 1
ATOM 681 O O . SER A 1 89 ? 0.946 11.120 -14.829 1.00 88.56 89 SER A O 1
#

Sequence (89 aa):
MGDKTTIIIPGWQSMSYFSDPTSICWFLEPEFAKEVVRLHNVVGNAVTQGRHIVVGTGSSQLILAALYALSSHDSDKPISVVSAVPYYS